Protein AF-A0A3A5Z257-F1 (afdb_monomer)

pLDDT: mean 76.03, std 13.28, range [42.66, 89.75]

Sequence (62 aa):
MLTNDISYGIYIYHMLVINVFVQMKFVGNISYLLMALIITVCIAIISWVFIEKKALSLKYKL

Mean predicted aligned error: 8.26 Å

Foldseek 3Di:
DPPVQLVVQLVVQLVVLVVVCVVVVVDDDVVSVVVSSVVSSVRSVCCCVPPVVVVVVVVVVD

Secondary structure (DSSP, 8-state):
--SHHHHHHHHHHHHHHHHHHHHTT--S-HHHH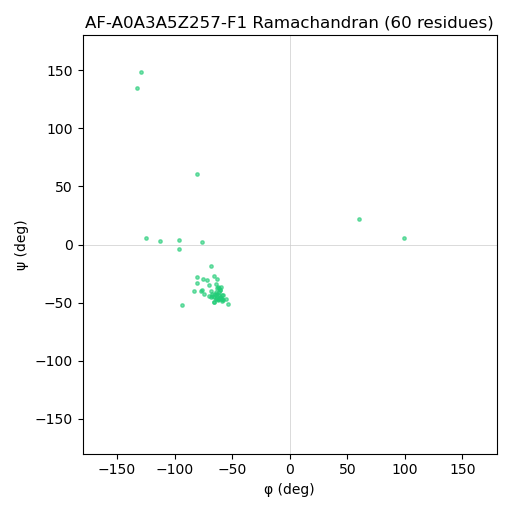HHHHHHHHHHHHHHIIIIIHHHHHHHT--

Solvent-accessible surface area (backbone atoms only — not comparable to full-atom values): 3518 Å² total; per-residue (Å²): 141,80,70,60,62,60,57,49,37,34,59,59,38,39,57,53,43,48,51,52,32,54,74,71,61,57,63,95,49,71,67,45,54,55,50,40,51,53,51,19,49,52,50,27,51,48,49,45,60,62,49,50,57,49,50,57,60,51,69,78,74,117

Structure (mmCIF, N/CA/C/O backbone):
data_AF-A0A3A5Z257-F1
#
_entry.id   AF-A0A3A5Z257-F1
#
loop_
_atom_site.group_PDB
_atom_site.id
_atom_site.type_symbol
_atom_site.label_atom_id
_atom_site.label_alt_id
_atom_site.label_comp_id
_atom_site.label_asym_id
_atom_site.label_entity_id
_atom_site.label_seq_id
_atom_site.pdbx_PDB_ins_code
_atom_site.Cartn_x
_atom_site.Cartn_y
_atom_site.Cartn_z
_atom_site.occupancy
_atom_site.B_iso_or_equiv
_atom_site.auth_seq_id
_atom_site.auth_comp_id
_atom_site.auth_asym_id
_atom_site.auth_atom_id
_atom_site.pdbx_PDB_model_num
ATOM 1 N N . MET A 1 1 ? -4.001 4.623 22.208 1.00 42.66 1 MET A N 1
ATOM 2 C CA . MET A 1 1 ? -3.527 3.626 21.226 1.00 42.66 1 MET A CA 1
ATOM 3 C C . MET A 1 1 ? -4.642 3.396 20.208 1.00 42.66 1 MET A C 1
ATOM 5 O O . MET A 1 1 ? -5.410 2.467 20.367 1.0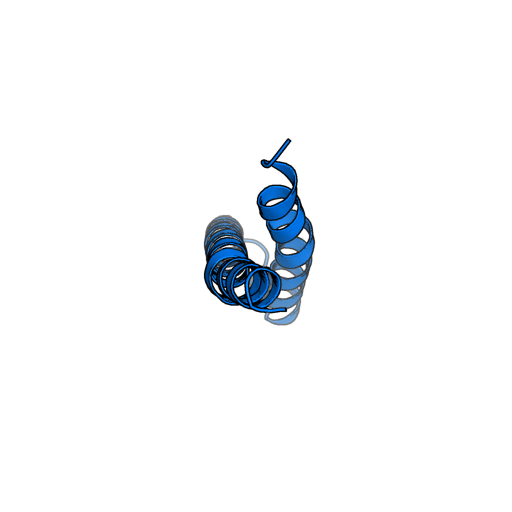0 42.66 1 MET A O 1
ATOM 9 N N . LEU A 1 2 ? -4.808 4.300 19.237 1.00 49.88 2 LEU A N 1
ATOM 10 C CA . LEU A 1 2 ? -5.774 4.166 18.124 1.00 49.88 2 LEU A CA 1
ATOM 11 C C . LEU A 1 2 ? -5.065 4.305 16.757 1.00 49.88 2 LEU A C 1
ATOM 13 O O . LEU A 1 2 ? -5.691 4.395 15.712 1.00 49.88 2 LEU A O 1
ATOM 17 N N . THR A 1 3 ? -3.731 4.404 16.786 1.00 50.97 3 THR A N 1
ATOM 18 C CA . THR A 1 3 ? -2.867 4.742 15.642 1.00 50.97 3 THR A CA 1
ATOM 19 C C . THR A 1 3 ? -2.291 3.487 14.969 1.00 50.97 3 THR A C 1
ATOM 21 O O . THR A 1 3 ? -1.595 3.575 13.957 1.00 50.97 3 THR A O 1
ATOM 24 N N . ASN A 1 4 ? -2.568 2.305 15.526 1.00 56.50 4 ASN A N 1
ATOM 25 C CA . ASN A 1 4 ? -2.016 1.048 15.035 1.00 56.50 4 ASN A CA 1
ATOM 26 C C . ASN A 1 4 ? -2.768 0.506 13.814 1.00 56.50 4 ASN A C 1
ATOM 28 O O . ASN A 1 4 ? -2.129 -0.135 12.988 1.00 56.50 4 ASN A O 1
ATOM 32 N N . ASP A 1 5 ? -4.056 0.806 13.638 1.00 66.62 5 ASP A N 1
ATOM 33 C CA . ASP A 1 5 ? -4.878 0.137 12.616 1.00 66.62 5 ASP A CA 1
ATOM 34 C C . ASP A 1 5 ? -4.608 0.650 11.191 1.00 66.62 5 ASP A C 1
ATOM 36 O O . ASP A 1 5 ? -4.467 -0.137 10.256 1.00 66.62 5 ASP A O 1
ATOM 40 N N . ILE A 1 6 ? -4.403 1.962 11.015 1.00 69.06 6 ILE A N 1
ATOM 41 C CA . ILE A 1 6 ? -4.045 2.533 9.701 1.00 69.06 6 ILE A CA 1
ATOM 42 C C . ILE A 1 6 ? -2.622 2.128 9.308 1.00 69.06 6 ILE A C 1
ATOM 44 O O . ILE A 1 6 ? -2.384 1.708 8.177 1.00 69.06 6 ILE A O 1
ATOM 48 N N . SER A 1 7 ? -1.678 2.214 10.249 1.00 74.00 7 SER A N 1
ATOM 49 C CA . SER A 1 7 ? -0.284 1.808 10.032 1.00 74.00 7 SER A CA 1
ATOM 50 C C . SER A 1 7 ? -0.190 0.320 9.665 1.00 74.00 7 SER A C 1
ATOM 52 O O . SER A 1 7 ? 0.569 -0.056 8.772 1.00 74.00 7 SER A O 1
ATOM 54 N N . TYR A 1 8 ? -1.014 -0.516 10.304 1.00 74.56 8 TYR A N 1
ATOM 55 C CA . TYR A 1 8 ? -1.140 -1.940 10.005 1.00 74.56 8 TYR A CA 1
ATOM 56 C C . TYR A 1 8 ? -1.758 -2.196 8.624 1.00 74.56 8 TYR A C 1
ATOM 58 O O . TYR A 1 8 ? -1.227 -2.992 7.849 1.00 74.56 8 TYR A O 1
ATOM 66 N N . GLY A 1 9 ? -2.822 -1.469 8.269 1.00 75.88 9 GLY A N 1
ATOM 67 C CA . GLY A 1 9 ? -3.418 -1.529 6.935 1.00 75.88 9 GLY A CA 1
ATOM 68 C C . GLY A 1 9 ? -2.414 -1.164 5.841 1.00 75.88 9 GLY A C 1
ATOM 69 O O . GLY A 1 9 ? -2.266 -1.903 4.871 1.00 75.88 9 GLY A O 1
ATOM 70 N N . ILE A 1 10 ? -1.658 -0.077 6.019 1.00 81.06 10 ILE A N 1
ATOM 71 C CA . ILE A 1 10 ? -0.609 0.331 5.073 1.00 81.06 10 ILE A CA 1
ATOM 72 C C . ILE A 1 10 ? 0.428 -0.782 4.907 1.00 81.06 10 ILE A C 1
ATOM 74 O O . ILE A 1 10 ? 0.790 -1.084 3.777 1.00 81.06 10 ILE A O 1
ATOM 78 N N . TYR A 1 11 ? 0.870 -1.426 5.990 1.00 82.12 11 TYR A N 1
ATOM 79 C CA . TYR A 1 11 ? 1.852 -2.511 5.924 1.00 82.12 11 TYR A CA 1
ATOM 80 C C . TYR A 1 11 ? 1.363 -3.712 5.096 1.00 82.12 11 TYR A C 1
ATOM 82 O O . TYR A 1 11 ? 2.094 -4.199 4.230 1.00 82.12 11 TYR A O 1
ATOM 90 N N . ILE A 1 12 ? 0.117 -4.154 5.309 1.00 82.19 12 ILE A N 1
ATOM 91 C CA . ILE A 1 12 ? -0.483 -5.258 4.542 1.00 82.19 12 ILE A CA 1
ATOM 92 C C . ILE A 1 12 ? -0.660 -4.871 3.070 1.00 82.19 12 ILE A C 1
ATOM 94 O O . ILE A 1 12 ? -0.257 -5.615 2.172 1.00 82.19 12 ILE A O 1
ATOM 98 N N . TYR A 1 13 ? -1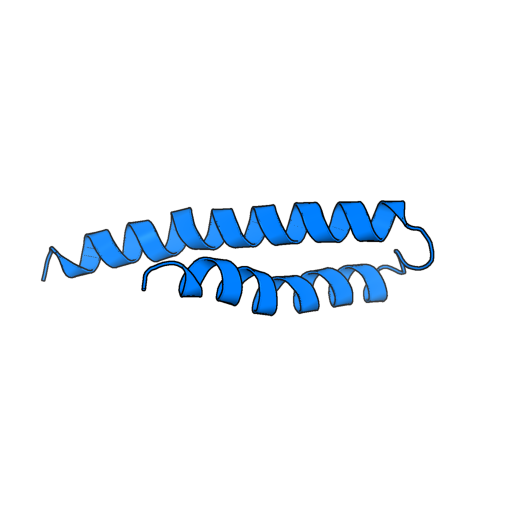.256 -3.707 2.804 1.00 83.00 13 TYR A N 1
ATOM 99 C CA . TYR A 1 13 ? -1.611 -3.310 1.442 1.00 83.00 13 TYR A CA 1
ATOM 100 C C . TYR A 1 13 ? -0.403 -2.870 0.615 1.00 83.00 13 TYR A C 1
ATOM 102 O O . TYR A 1 13 ? -0.389 -3.105 -0.590 1.00 83.00 13 TYR A O 1
ATOM 110 N N . HIS A 1 14 ? 0.635 -2.311 1.240 1.00 85.38 14 HIS A N 1
ATOM 111 C CA . HIS A 1 14 ? 1.877 -1.909 0.576 1.00 85.38 14 HIS A CA 1
ATOM 112 C C . HIS A 1 14 ? 2.480 -3.066 -0.218 1.00 85.38 14 HIS A C 1
ATOM 114 O O . HIS A 1 14 ? 2.764 -2.931 -1.407 1.00 85.38 14 HIS A O 1
ATOM 120 N N . MET A 1 15 ? 2.644 -4.227 0.422 1.00 85.25 15 MET A N 1
ATOM 121 C CA . MET A 1 15 ? 3.318 -5.358 -0.210 1.00 85.25 15 MET A CA 1
ATOM 122 C C . MET A 1 15 ? 2.460 -5.994 -1.311 1.00 85.25 15 MET A C 1
ATOM 124 O O . MET A 1 15 ? 2.993 -6.461 -2.316 1.00 85.25 15 MET A O 1
ATOM 128 N N . LEU A 1 16 ? 1.131 -5.940 -1.171 1.00 87.75 16 LEU A N 1
ATOM 129 C CA . LEU A 1 16 ? 0.193 -6.345 -2.217 1.00 87.75 16 LEU A CA 1
ATOM 130 C C . LEU A 1 16 ? 0.286 -5.420 -3.438 1.00 87.75 16 LEU A C 1
ATOM 132 O O . LEU A 1 16 ? 0.446 -5.905 -4.556 1.00 87.75 16 LEU A O 1
ATOM 136 N N . VAL A 1 17 ? 0.246 -4.099 -3.234 1.00 87.88 17 VAL A N 1
ATOM 137 C CA . VAL A 1 17 ? 0.339 -3.109 -4.319 1.00 87.88 17 VAL A CA 1
ATOM 138 C C . VAL A 1 17 ? 1.690 -3.199 -5.031 1.00 87.88 17 VAL A C 1
ATOM 140 O O . VAL A 1 17 ? 1.726 -3.200 -6.261 1.00 87.88 17 VAL A O 1
ATOM 143 N N . ILE A 1 18 ? 2.792 -3.357 -4.291 1.00 87.75 18 ILE A N 1
ATOM 144 C CA . ILE A 1 18 ? 4.118 -3.562 -4.888 1.00 87.75 18 ILE A CA 1
ATOM 145 C C . ILE A 1 18 ? 4.155 -4.841 -5.721 1.00 87.75 18 ILE A C 1
ATOM 147 O O . ILE A 1 18 ? 4.617 -4.798 -6.857 1.00 87.75 18 ILE A O 1
ATOM 151 N N . ASN A 1 19 ? 3.640 -5.964 -5.213 1.00 88.75 19 ASN A N 1
ATOM 152 C CA . ASN A 1 19 ? 3.622 -7.212 -5.978 1.00 88.75 19 ASN A CA 1
ATOM 153 C C . ASN A 1 19 ? 2.796 -7.097 -7.266 1.00 88.75 19 ASN A C 1
ATOM 155 O O . ASN A 1 19 ? 3.216 -7.619 -8.297 1.00 88.75 19 ASN A O 1
ATOM 159 N N . VAL A 1 20 ? 1.671 -6.374 -7.243 1.00 87.88 20 VAL A N 1
ATOM 160 C CA . VAL A 1 20 ? 0.880 -6.086 -8.452 1.00 87.88 20 VAL A CA 1
ATOM 161 C C . VAL A 1 20 ? 1.697 -5.267 -9.453 1.00 87.88 20 VAL A C 1
ATOM 163 O O . VAL A 1 20 ? 1.770 -5.627 -10.626 1.00 87.88 20 VAL A O 1
ATOM 166 N N . PHE A 1 21 ? 2.371 -4.207 -9.000 1.00 86.44 21 PHE A N 1
ATOM 167 C CA . PHE A 1 21 ? 3.235 -3.387 -9.856 1.00 86.44 21 PHE A CA 1
ATOM 168 C C . PHE A 1 21 ? 4.392 -4.197 -10.453 1.00 86.44 21 PHE A C 1
ATOM 170 O O . PHE A 1 21 ? 4.685 -4.073 -11.642 1.00 86.44 21 PHE A O 1
ATOM 177 N N . VAL A 1 22 ? 5.006 -5.076 -9.657 1.00 87.88 22 VAL A N 1
ATOM 178 C CA . VAL A 1 22 ? 6.082 -5.969 -10.106 1.00 87.88 22 VAL A CA 1
ATOM 179 C C . VAL A 1 22 ? 5.581 -6.961 -11.152 1.00 87.88 22 VAL A C 1
ATOM 181 O O . VAL A 1 22 ? 6.214 -7.105 -12.198 1.00 87.88 22 VAL A O 1
ATOM 184 N N . GLN A 1 23 ? 4.425 -7.595 -10.933 1.00 89.75 23 GLN A N 1
ATOM 185 C CA . GLN A 1 23 ? 3.829 -8.510 -11.912 1.00 89.75 23 GLN A CA 1
ATOM 186 C C . GLN A 1 23 ? 3.446 -7.810 -13.219 1.00 89.75 23 GLN A C 1
ATOM 188 O O . GLN A 1 23 ? 3.652 -8.364 -14.297 1.00 89.75 23 GLN A O 1
ATOM 193 N N . MET A 1 24 ? 2.953 -6.574 -13.141 1.00 87.50 24 MET A N 1
ATOM 194 C CA . MET A 1 24 ? 2.635 -5.753 -14.313 1.00 87.50 24 MET A CA 1
ATOM 195 C C . MET A 1 24 ? 3.876 -5.156 -14.999 1.00 87.50 24 MET A C 1
ATOM 197 O O . MET A 1 24 ? 3.738 -4.432 -15.982 1.00 87.50 24 MET A O 1
ATOM 201 N N . LYS A 1 25 ? 5.090 -5.467 -14.516 1.00 86.38 25 LYS A N 1
ATOM 202 C CA . LYS A 1 25 ? 6.374 -4.910 -14.980 1.00 86.38 25 LYS A CA 1
ATOM 203 C C . LYS A 1 25 ? 6.483 -3.384 -14.840 1.00 86.38 25 LYS A C 1
ATOM 205 O O . LYS A 1 25 ? 7.334 -2.768 -15.478 1.00 86.38 25 LYS A O 1
ATOM 210 N N . PHE A 1 26 ? 5.691 -2.771 -13.961 1.00 82.00 26 PHE A N 1
ATOM 211 C CA . PHE A 1 26 ? 5.805 -1.359 -13.582 1.00 82.00 26 PHE A CA 1
ATOM 212 C C . PHE A 1 26 ? 6.924 -1.163 -12.548 1.00 82.00 26 PHE A C 1
ATOM 214 O O . PHE A 1 26 ? 6.696 -0.744 -11.414 1.00 82.00 26 PHE A O 1
ATOM 221 N N . VAL A 1 27 ? 8.153 -1.507 -12.941 1.00 79.12 27 VAL A N 1
ATOM 222 C CA . VAL A 1 27 ? 9.352 -1.487 -12.091 1.00 79.12 27 VAL A CA 1
ATOM 223 C C . VAL A 1 27 ? 10.470 -0.726 -12.803 1.00 79.12 27 VAL A C 1
ATOM 225 O O . VAL A 1 27 ? 10.559 -0.750 -14.027 1.00 79.12 27 VAL A O 1
ATOM 228 N N . GLY A 1 28 ? 11.334 -0.050 -12.041 1.00 81.06 28 GLY A N 1
ATOM 229 C CA . GLY A 1 28 ? 12.517 0.641 -12.573 1.00 81.06 28 GLY A CA 1
ATOM 230 C C . GLY A 1 28 ? 12.358 2.151 -12.769 1.00 81.06 28 GLY A C 1
ATOM 231 O O . GLY A 1 28 ? 13.268 2.792 -13.282 1.00 81.06 28 GLY A O 1
ATOM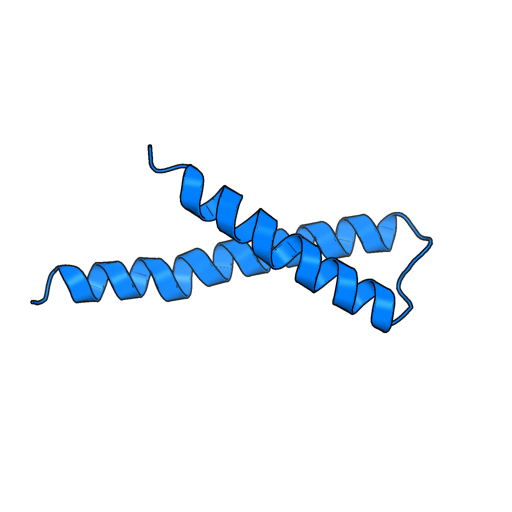 232 N N . ASN A 1 29 ? 11.235 2.736 -12.339 1.00 84.88 29 ASN A N 1
ATOM 233 C CA . ASN A 1 29 ? 11.020 4.181 -12.378 1.00 84.88 29 ASN A CA 1
ATOM 234 C C . ASN A 1 29 ? 10.463 4.695 -11.043 1.00 84.88 29 ASN A C 1
ATOM 236 O O . ASN A 1 29 ? 9.534 4.108 -10.486 1.00 84.88 29 ASN A O 1
ATOM 240 N N . ILE A 1 30 ? 11.007 5.806 -10.539 1.00 85.69 30 ILE A N 1
ATOM 241 C CA . ILE A 1 30 ? 10.617 6.396 -9.242 1.00 85.69 30 ILE A CA 1
ATOM 242 C C . ILE A 1 30 ? 9.150 6.853 -9.259 1.00 85.69 30 ILE A C 1
ATOM 244 O O . ILE A 1 30 ? 8.463 6.775 -8.241 1.00 85.69 30 ILE A O 1
ATOM 248 N N . SER A 1 31 ? 8.628 7.240 -10.426 1.00 86.75 31 SER A N 1
ATOM 249 C CA . SER A 1 31 ? 7.211 7.579 -10.598 1.00 86.75 31 SER A CA 1
ATOM 250 C C . SER A 1 31 ? 6.279 6.416 -10.245 1.00 86.75 31 SER A C 1
ATOM 252 O O . SER A 1 31 ? 5.233 6.643 -9.642 1.00 86.75 31 SER A O 1
ATOM 254 N N . TYR A 1 32 ? 6.664 5.171 -10.550 1.00 84.69 32 TYR A N 1
ATOM 255 C CA . TYR A 1 32 ? 5.860 3.996 -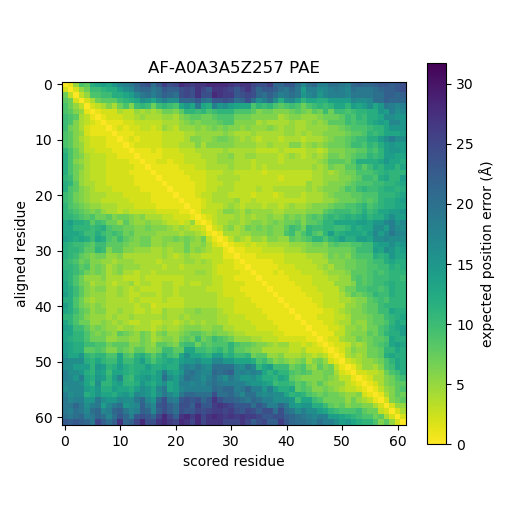10.205 1.00 84.69 32 TYR A CA 1
ATOM 256 C C . TYR A 1 32 ? 5.857 3.727 -8.700 1.00 84.69 32 TYR A C 1
ATOM 258 O O . TYR A 1 32 ? 4.820 3.357 -8.160 1.00 84.69 32 TYR A O 1
ATOM 266 N N . LEU A 1 33 ? 6.973 3.984 -8.008 1.00 83.31 33 LEU A N 1
ATOM 267 C CA . LEU A 1 33 ? 7.039 3.904 -6.545 1.00 83.31 33 LEU A CA 1
ATOM 268 C C . LEU A 1 33 ? 6.121 4.935 -5.882 1.00 83.31 33 LEU A C 1
ATOM 270 O O . LEU A 1 33 ? 5.350 4.582 -4.993 1.00 83.31 33 LEU A O 1
ATOM 274 N N . LEU A 1 34 ? 6.157 6.189 -6.342 1.00 87.75 34 LEU A N 1
ATOM 275 C CA . LEU A 1 34 ? 5.254 7.242 -5.860 1.00 87.75 34 LEU A CA 1
ATOM 276 C C . LEU A 1 34 ? 3.786 6.863 -6.080 1.00 87.75 34 LEU A C 1
ATOM 278 O O . LEU A 1 34 ? 2.962 7.008 -5.179 1.00 87.75 34 LEU A O 1
ATOM 282 N N . MET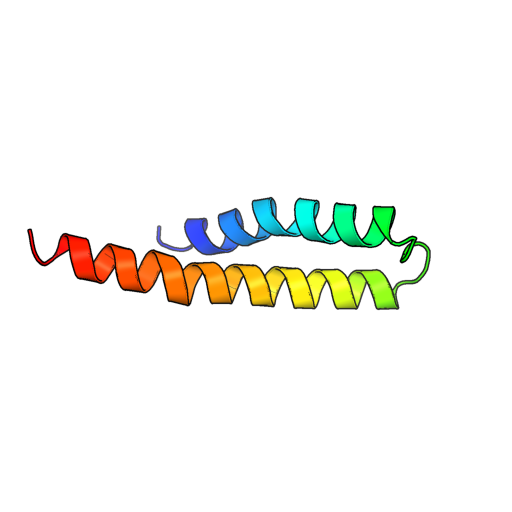 A 1 35 ? 3.468 6.323 -7.255 1.00 88.06 35 MET A N 1
ATOM 283 C CA . MET A 1 35 ? 2.113 5.910 -7.605 1.00 88.06 35 MET A CA 1
ATOM 284 C C . MET A 1 35 ? 1.639 4.713 -6.767 1.00 88.06 35 MET A C 1
ATOM 286 O O . MET A 1 35 ? 0.525 4.740 -6.250 1.00 88.06 35 MET A O 1
ATOM 290 N N . ALA A 1 36 ? 2.494 3.711 -6.547 1.00 86.56 36 ALA A N 1
ATOM 291 C CA . ALA A 1 36 ? 2.215 2.582 -5.662 1.00 86.56 36 ALA A CA 1
ATOM 292 C C . ALA A 1 36 ? 1.967 3.032 -4.212 1.00 86.56 36 ALA A C 1
ATOM 294 O O . ALA A 1 36 ? 1.069 2.519 -3.544 1.00 86.56 36 ALA A O 1
ATOM 295 N N . LEU A 1 37 ? 2.718 4.025 -3.731 1.00 86.81 37 LEU A N 1
ATOM 296 C CA . LEU A 1 37 ? 2.576 4.561 -2.378 1.00 86.81 37 LEU A CA 1
ATOM 297 C C . LEU A 1 37 ? 1.248 5.314 -2.214 1.00 86.81 37 LEU A C 1
ATOM 299 O O . LEU A 1 37 ? 0.512 5.049 -1.264 1.00 86.81 37 LEU A O 1
ATOM 303 N N . ILE A 1 38 ? 0.886 6.166 -3.179 1.00 89.56 38 ILE A N 1
ATOM 304 C CA . ILE A 1 38 ? -0.414 6.856 -3.202 1.00 89.56 38 ILE A CA 1
ATOM 305 C C . ILE A 1 38 ? -1.560 5.837 -3.208 1.00 89.56 38 ILE A C 1
ATOM 307 O O . ILE A 1 38 ? -2.464 5.926 -2.380 1.00 89.56 38 ILE A O 1
ATOM 311 N N . ILE A 1 39 ? -1.495 4.830 -4.084 1.00 88.06 39 ILE A N 1
ATOM 312 C CA . ILE A 1 39 ? -2.518 3.779 -4.187 1.00 88.06 39 ILE A CA 1
ATOM 313 C C . ILE A 1 39 ? -2.642 3.004 -2.873 1.00 88.06 39 ILE A C 1
ATOM 315 O O . ILE A 1 39 ? -3.752 2.789 -2.392 1.00 88.06 39 ILE A O 1
ATOM 319 N N . THR A 1 40 ? -1.519 2.629 -2.260 1.00 88.25 40 THR A N 1
ATOM 320 C CA . THR A 1 40 ? -1.502 1.927 -0.971 1.00 88.25 40 THR A CA 1
ATOM 321 C C . THR A 1 40 ? -2.200 2.734 0.120 1.00 88.25 40 THR A C 1
ATOM 323 O O . THR A 1 40 ? -3.041 2.197 0.840 1.00 88.25 40 THR A O 1
ATOM 326 N N . VAL A 1 41 ? -1.884 4.027 0.233 1.00 85.50 41 VAL A N 1
ATOM 327 C CA . VAL A 1 41 ? -2.492 4.914 1.233 1.00 85.50 41 VAL A CA 1
ATOM 328 C C . VAL A 1 41 ? -3.987 5.087 0.961 1.00 85.50 41 VAL A C 1
ATOM 330 O O . VAL A 1 41 ? -4.787 4.978 1.889 1.00 85.50 41 VAL A O 1
ATOM 333 N N . CYS A 1 42 ? -4.393 5.267 -0.299 1.00 87.19 42 CYS A N 1
ATOM 334 C CA . CYS A 1 42 ? -5.803 5.327 -0.678 1.00 87.19 42 CYS A CA 1
ATOM 335 C C . CYS A 1 42 ? -6.554 4.043 -0.296 1.00 87.19 42 CYS A C 1
ATOM 337 O O . CYS A 1 42 ? -7.622 4.129 0.305 1.00 87.19 42 CYS A O 1
ATOM 339 N N . ILE A 1 43 ? -5.999 2.861 -0.587 1.00 84.06 43 ILE A N 1
ATOM 340 C CA . ILE A 1 43 ? -6.609 1.567 -0.238 1.00 84.06 43 ILE A CA 1
ATOM 341 C C . ILE A 1 43 ? -6.695 1.396 1.279 1.00 84.06 43 ILE A C 1
ATOM 343 O O . ILE A 1 43 ? -7.738 0.981 1.779 1.00 84.06 43 ILE A O 1
ATOM 347 N N . ALA A 1 44 ? -5.645 1.751 2.020 1.00 82.81 44 ALA A N 1
ATOM 348 C CA . ALA A 1 44 ? -5.649 1.671 3.477 1.00 82.81 44 ALA A CA 1
ATOM 349 C C . ALA A 1 44 ? -6.734 2.574 4.093 1.00 82.81 44 ALA A C 1
ATOM 351 O O . ALA A 1 44 ? -7.485 2.129 4.961 1.00 82.81 44 ALA A O 1
ATOM 352 N N . ILE A 1 45 ? -6.882 3.808 3.596 1.00 81.38 45 ILE A N 1
ATOM 353 C CA . ILE A 1 45 ? -7.933 4.737 4.039 1.00 81.38 45 ILE A CA 1
ATOM 354 C C . ILE A 1 45 ? -9.322 4.209 3.666 1.00 81.38 45 ILE A C 1
ATOM 356 O O . ILE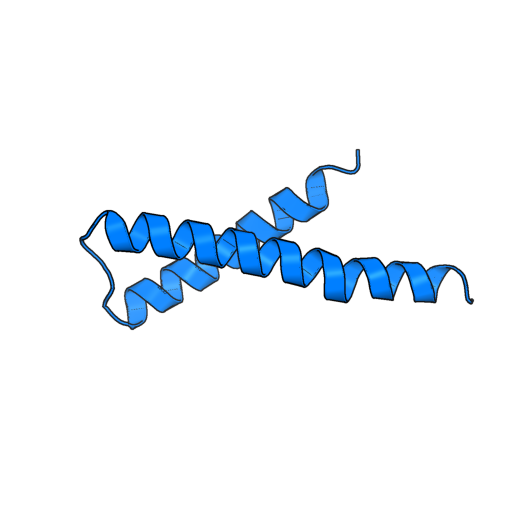 A 1 45 ? -10.223 4.222 4.501 1.00 81.38 45 ILE A O 1
ATOM 360 N N . ILE A 1 46 ? -9.512 3.720 2.436 1.00 80.69 46 ILE A N 1
ATOM 361 C CA . ILE A 1 46 ? -10.793 3.149 1.996 1.00 80.69 46 ILE A CA 1
ATOM 362 C C . ILE A 1 46 ? -11.155 1.940 2.859 1.00 80.69 46 ILE A C 1
ATOM 364 O O . ILE A 1 46 ? -12.280 1.868 3.342 1.00 80.69 46 ILE A O 1
ATOM 368 N N . SER A 1 47 ? -10.206 1.036 3.109 1.00 77.69 47 SER A N 1
ATOM 369 C CA . SER A 1 47 ? -10.374 -0.123 3.992 1.00 77.69 47 SER A CA 1
ATOM 370 C C . SER A 1 47 ? -10.830 0.313 5.385 1.00 77.69 47 SER A C 1
ATOM 372 O O . SER A 1 47 ? -11.815 -0.211 5.902 1.00 77.69 47 SER A O 1
ATOM 374 N N . TRP A 1 48 ? -10.180 1.324 5.961 1.00 71.12 48 TRP A N 1
ATOM 375 C CA . TRP A 1 48 ? -10.539 1.871 7.268 1.00 71.12 48 TRP A CA 1
ATOM 3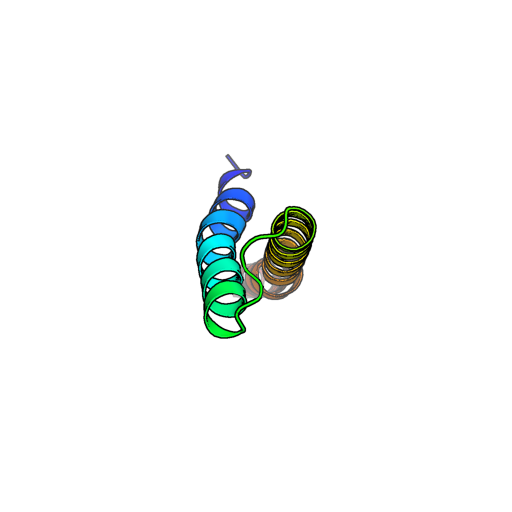76 C C . TRP A 1 48 ? -11.957 2.475 7.287 1.00 71.12 48 TRP A C 1
ATOM 378 O O . TRP A 1 48 ? -12.781 2.152 8.145 1.00 71.12 48 TRP A O 1
ATOM 388 N N . VAL A 1 49 ? -12.296 3.298 6.292 1.00 75.88 49 VAL A N 1
ATOM 389 C CA . VAL A 1 49 ? -13.609 3.959 6.201 1.00 75.88 49 VAL A CA 1
ATOM 390 C C . VAL A 1 49 ? -14.742 2.963 5.928 1.00 75.88 49 VAL A C 1
ATOM 392 O O . VAL A 1 49 ? -15.826 3.107 6.497 1.00 75.88 49 VAL A O 1
ATOM 395 N N . PHE A 1 50 ? -14.529 1.964 5.068 1.00 69.69 50 PHE A N 1
ATOM 396 C CA . PHE A 1 50 ? -15.579 1.020 4.674 1.00 69.69 50 PHE A CA 1
ATOM 397 C C . PHE A 1 50 ? -15.771 -0.124 5.663 1.00 69.69 50 PHE A C 1
ATOM 399 O O . PHE A 1 50 ? -16.911 -0.520 5.898 1.00 69.69 50 PHE A O 1
ATOM 406 N N . ILE A 1 51 ? -14.691 -0.670 6.219 1.00 68.62 51 ILE A N 1
ATOM 407 C CA . ILE A 1 51 ? -14.751 -1.872 7.057 1.00 68.62 51 ILE A CA 1
ATOM 408 C C . ILE A 1 51 ? -14.877 -1.468 8.519 1.00 68.62 51 ILE A C 1
ATOM 410 O O . ILE A 1 51 ? -15.814 -1.889 9.191 1.00 68.62 51 ILE A O 1
ATOM 414 N N . GLU A 1 52 ? -13.998 -0.596 9.003 1.00 64.25 52 GLU A N 1
ATOM 415 C CA . GLU A 1 52 ? -13.896 -0.297 10.432 1.00 64.25 52 GLU A CA 1
ATOM 416 C C . GLU A 1 52 ? -15.054 0.580 10.914 1.00 64.25 52 GLU A C 1
ATOM 418 O O . GLU A 1 52 ? -15.700 0.276 11.920 1.00 64.25 52 GLU A O 1
ATOM 423 N N . LYS A 1 53 ? -15.425 1.601 10.129 1.00 63.03 53 LYS A N 1
ATOM 424 C CA . LYS A 1 53 ? -16.585 2.454 10.437 1.00 63.03 53 LYS A CA 1
ATOM 425 C C . LYS A 1 53 ? -17.910 1.675 10.411 1.00 63.03 53 LYS A C 1
ATOM 427 O O . LYS A 1 53 ? -18.802 1.959 11.210 1.00 63.03 53 LYS A O 1
ATOM 432 N N . LYS A 1 54 ? -18.047 0.674 9.528 1.00 61.59 54 LYS A N 1
ATOM 433 C CA . LYS A 1 54 ? -19.228 -0.214 9.494 1.00 61.59 54 LYS A CA 1
ATOM 434 C C . LYS A 1 54 ? -19.202 -1.262 10.608 1.00 61.59 54 LYS A C 1
ATOM 436 O O . LYS A 1 54 ? -20.242 -1.508 11.212 1.00 61.59 54 LYS A O 1
ATOM 441 N N . ALA A 1 55 ? -18.046 -1.845 10.916 1.00 64.44 55 ALA A N 1
ATOM 442 C CA . ALA A 1 55 ? -17.904 -2.836 11.982 1.00 64.44 55 ALA A CA 1
ATOM 443 C C . ALA A 1 55 ? -18.200 -2.232 13.368 1.00 64.44 55 ALA A C 1
ATOM 445 O O . ALA A 1 55 ? -18.929 -2.830 14.161 1.00 64.44 55 ALA A O 1
ATOM 446 N N . LEU A 1 56 ? -17.735 -1.005 13.631 1.00 60.34 56 LEU A N 1
ATOM 447 C CA . LEU A 1 56 ? -18.068 -0.250 14.847 1.00 60.34 56 LEU A CA 1
ATOM 448 C C . LEU A 1 56 ? -19.569 0.054 14.958 1.00 60.34 56 LEU A C 1
ATOM 450 O O . LEU A 1 56 ? -20.132 -0.033 16.047 1.00 60.34 56 LEU A O 1
ATOM 454 N N . SER A 1 57 ? -20.237 0.337 13.834 1.00 58.28 57 SER A N 1
ATOM 455 C CA . SER A 1 57 ? -21.693 0.523 13.800 1.00 58.28 57 SER A CA 1
ATOM 456 C C . SER A 1 57 ? -22.476 -0.752 14.138 1.00 58.28 57 SER A C 1
ATOM 458 O O . SER A 1 57 ? -23.603 -0.635 14.616 1.00 58.28 57 SER A O 1
ATOM 460 N N . LEU A 1 58 ? -21.929 -1.949 13.893 1.00 59.09 58 LEU A N 1
ATOM 461 C CA . LEU A 1 58 ? -22.578 -3.207 14.283 1.00 59.09 58 LEU A CA 1
ATOM 462 C C . LEU A 1 58 ? -22.357 -3.543 15.760 1.00 59.09 58 LEU A C 1
ATOM 464 O O . LEU A 1 58 ? -23.253 -4.096 16.392 1.00 59.09 58 LEU A O 1
ATOM 468 N N . LYS A 1 59 ? -21.200 -3.183 16.327 1.00 51.31 59 LYS A N 1
ATOM 469 C CA . LYS A 1 59 ? -20.862 -3.500 17.724 1.00 51.31 59 LYS A CA 1
ATOM 470 C C . LYS A 1 59 ? -21.708 -2.739 18.754 1.00 51.31 59 LYS A C 1
ATOM 472 O O . LYS A 1 59 ? -21.759 -3.158 19.899 1.00 51.31 59 LYS A O 1
ATOM 477 N N . TYR A 1 60 ? -22.361 -1.643 18.364 1.00 52.88 60 TYR A N 1
ATOM 478 C CA . TYR A 1 60 ? -23.269 -0.880 19.235 1.00 52.88 60 TYR A CA 1
ATOM 479 C C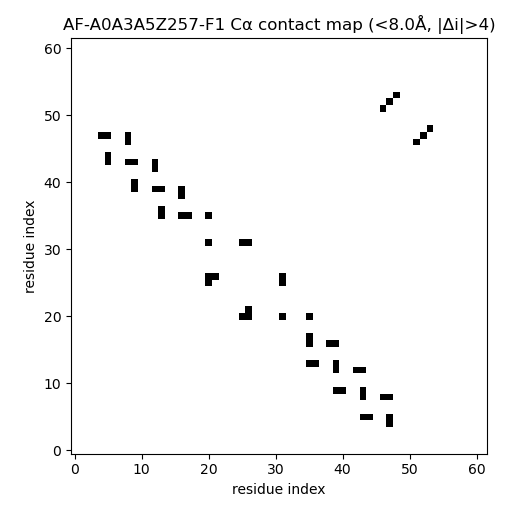 . TYR A 1 60 ? -24.751 -1.263 19.055 1.00 52.88 60 TYR A C 1
ATOM 481 O O . TYR A 1 60 ? -25.629 -0.628 19.632 1.00 52.88 60 TYR A O 1
ATOM 489 N N . LYS A 1 61 ? -25.047 -2.265 18.212 1.00 49.91 61 LYS A N 1
ATOM 490 C CA . LYS A 1 61 ? -26.414 -2.717 17.902 1.00 49.91 61 LYS A CA 1
ATOM 491 C C . LYS A 1 61 ? -26.726 -4.135 18.414 1.00 49.91 61 LYS A C 1
ATOM 493 O O . LYS A 1 61 ? -27.818 -4.631 18.149 1.00 49.91 61 LYS A O 1
ATOM 498 N N . LEU A 1 62 ? -25.782 -4.766 19.114 1.00 44.72 62 LEU A N 1
ATOM 499 C CA . LEU A 1 62 ? -25.898 -6.048 19.822 1.00 44.72 62 LEU A CA 1
ATOM 500 C C . LEU A 1 62 ? -25.656 -5.803 21.310 1.00 44.72 62 LEU A C 1
ATOM 502 O O . LEU A 1 62 ? -26.374 -6.427 22.114 1.00 44.72 62 LEU A O 1
#

Radius of gyration: 14.63 Å; Cα contacts (8 Å, |Δi|>4): 30; chains: 1; bounding box: 39×16×36 Å